Protein AF-A0A423S3B6-F1 (afdb_monomer_lite)

Structure (mmCIF, N/CA/C/O backbone):
data_AF-A0A423S3B6-F1
#
_entry.id   AF-A0A423S3B6-F1
#
loop_
_atom_site.group_PDB
_atom_site.id
_atom_site.type_symbol
_atom_site.label_atom_id
_atom_site.label_alt_id
_atom_site.label_comp_id
_atom_site.label_asym_id
_atom_site.label_entity_id
_atom_site.label_seq_id
_atom_site.pdbx_PDB_ins_code
_atom_site.Cartn_x
_atom_site.Cartn_y
_atom_site.Cartn_z
_atom_site.occupancy
_atom_site.B_iso_or_equiv
_atom_site.auth_seq_id
_atom_site.auth_comp_id
_atom_site.auth_asym_id
_atom_site.auth_atom_id
_atom_site.pdbx_PDB_model_num
ATOM 1 N N . MET A 1 1 ? -28.912 0.072 70.247 1.00 56.38 1 MET A N 1
ATOM 2 C CA . MET A 1 1 ? -29.634 -0.388 69.034 1.00 56.38 1 MET A CA 1
ATOM 3 C C . MET A 1 1 ? -29.579 0.651 67.913 1.00 56.38 1 MET A C 1
ATOM 5 O O . MET A 1 1 ? -29.163 0.289 66.824 1.00 56.38 1 MET A O 1
ATOM 9 N N . ALA A 1 2 ? -29.918 1.926 68.160 1.00 67.00 2 ALA A N 1
ATOM 10 C CA . ALA A 1 2 ? -29.923 2.974 67.126 1.00 67.00 2 ALA A CA 1
ATOM 11 C C . ALA A 1 2 ? -28.541 3.285 66.497 1.00 67.00 2 ALA A C 1
ATOM 13 O O . ALA A 1 2 ? -28.452 3.449 65.284 1.00 67.00 2 ALA A O 1
ATOM 14 N N . GLU A 1 3 ? -27.456 3.296 67.281 1.00 73.31 3 GLU A N 1
ATOM 15 C CA . GLU A 1 3 ? -26.098 3.593 66.777 1.00 73.31 3 GLU A CA 1
ATOM 16 C C . GLU A 1 3 ? -25.560 2.539 65.796 1.00 73.31 3 GLU A C 1
ATOM 18 O O . GLU A 1 3 ? -24.928 2.872 64.796 1.00 73.31 3 GLU A O 1
ATOM 23 N N . TRP A 1 4 ? -25.857 1.260 66.039 1.00 80.38 4 TRP A N 1
ATOM 24 C CA . TRP A 1 4 ? -25.411 0.155 65.185 1.00 80.38 4 TRP A CA 1
ATOM 25 C C . TRP A 1 4 ? -26.078 0.180 63.802 1.00 80.38 4 TRP A C 1
ATOM 27 O O . TRP A 1 4 ? -25.417 -0.025 62.786 1.00 80.38 4 TRP A O 1
ATOM 37 N N . VAL A 1 5 ? -27.374 0.507 63.755 1.00 83.19 5 VAL A N 1
ATOM 38 C CA . VAL A 1 5 ? -28.123 0.650 62.496 1.00 83.19 5 VAL A CA 1
ATOM 39 C C . VAL A 1 5 ? -27.585 1.824 61.670 1.00 83.19 5 VAL A C 1
ATOM 41 O O . VAL A 1 5 ? -27.443 1.699 60.455 1.00 83.19 5 VAL A O 1
ATOM 44 N N . GLY A 1 6 ? -27.211 2.932 62.321 1.00 83.81 6 GLY A N 1
ATOM 45 C CA . GLY A 1 6 ? -26.581 4.079 61.662 1.00 83.81 6 GLY A CA 1
ATOM 46 C C . GLY A 1 6 ? -25.214 3.748 61.051 1.00 83.81 6 GLY A C 1
ATOM 47 O O . GLY A 1 6 ? -24.956 4.098 59.900 1.00 83.81 6 GLY A O 1
ATOM 48 N N . ALA A 1 7 ? -24.364 3.013 61.775 1.00 86.62 7 ALA A N 1
ATOM 49 C CA . ALA A 1 7 ? -23.054 2.585 61.275 1.00 86.62 7 ALA A CA 1
ATOM 50 C C . ALA A 1 7 ? -23.161 1.589 60.102 1.00 86.62 7 ALA A C 1
ATOM 52 O O . ALA A 1 7 ? -22.427 1.696 59.114 1.00 86.62 7 ALA A O 1
ATOM 53 N N . LEU A 1 8 ? -24.110 0.648 60.171 1.00 89.94 8 LEU A N 1
ATOM 54 C CA . LEU A 1 8 ? -24.369 -0.307 59.092 1.00 89.94 8 LEU A CA 1
ATOM 55 C C . LEU A 1 8 ? -24.877 0.404 57.827 1.00 89.94 8 LEU A C 1
ATOM 57 O O . LEU A 1 8 ? -24.342 0.174 56.746 1.00 89.94 8 LEU A O 1
ATOM 61 N N . LEU A 1 9 ? -25.850 1.313 57.954 1.00 90.94 9 LEU A N 1
ATOM 62 C CA . LEU A 1 9 ? -26.358 2.098 56.822 1.00 90.94 9 LEU A CA 1
ATOM 63 C C . LEU A 1 9 ? -25.274 2.994 56.213 1.00 90.94 9 LEU A C 1
ATOM 65 O O . LEU A 1 9 ? -25.137 3.036 54.992 1.00 90.94 9 LEU A O 1
ATOM 69 N N . GLY A 1 10 ? -24.471 3.664 57.044 1.00 91.00 10 GLY A N 1
ATOM 70 C CA . GLY A 1 10 ? -23.367 4.505 56.581 1.00 91.00 10 GLY A CA 1
ATOM 71 C C . GLY A 1 10 ? -22.309 3.718 55.804 1.00 91.00 10 GLY A C 1
ATOM 72 O O . GLY A 1 10 ? -21.901 4.139 54.721 1.00 91.00 10 GLY A O 1
ATOM 73 N N . SER A 1 11 ? -21.913 2.541 56.303 1.00 93.00 11 SER A N 1
ATOM 74 C CA . SER A 1 11 ? -20.951 1.674 55.603 1.00 93.00 11 SER A CA 1
ATOM 75 C C . SER A 1 11 ? -21.507 1.104 54.294 1.00 93.00 11 SER A C 1
ATOM 77 O O . SER A 1 11 ? -20.775 1.031 53.309 1.00 93.00 11 SER A O 1
ATOM 79 N N . LEU A 1 12 ? -22.801 0.775 54.238 1.00 94.50 12 LEU A N 1
ATOM 80 C CA . LEU A 1 12 ? -23.453 0.247 53.038 1.00 94.50 12 LEU A CA 1
ATOM 81 C C . LEU A 1 12 ? -23.612 1.326 51.954 1.00 94.50 12 LEU A C 1
ATOM 83 O O . LEU A 1 12 ? -23.327 1.069 50.786 1.00 94.50 12 LEU A O 1
ATOM 87 N N . ILE A 1 13 ? -23.969 2.557 52.339 1.00 94.06 13 ILE A N 1
ATOM 88 C CA . ILE A 1 13 ? -23.990 3.715 51.430 1.00 94.06 13 ILE A CA 1
ATOM 89 C C . ILE A 1 13 ? -22.576 4.027 50.923 1.00 94.06 13 ILE A C 1
ATOM 91 O O . ILE A 1 13 ? -22.388 4.216 49.720 1.00 94.06 13 ILE A O 1
ATOM 95 N N . GLY A 1 14 ? -21.574 4.030 51.809 1.00 94.31 14 GLY A N 1
ATOM 96 C CA . GLY A 1 14 ? -20.172 4.225 51.433 1.00 94.31 14 GLY A CA 1
ATOM 97 C C . GLY A 1 14 ? -19.676 3.162 50.448 1.00 94.31 14 GLY A C 1
ATOM 98 O O . GLY A 1 14 ? -19.040 3.492 49.447 1.00 94.31 14 GLY A O 1
ATOM 99 N N . LEU A 1 15 ? -20.039 1.897 50.671 1.00 95.69 15 LEU A N 1
ATOM 100 C CA . LEU A 1 15 ? -19.717 0.796 49.765 1.00 95.69 15 LEU A CA 1
ATOM 101 C C . LEU A 1 15 ? -20.377 0.976 48.390 1.00 95.69 15 LEU A C 1
ATOM 103 O O . LEU A 1 15 ? -19.698 0.846 47.372 1.00 95.69 15 LEU A O 1
ATOM 107 N N . ILE A 1 16 ? -21.669 1.322 48.341 1.00 96.75 16 ILE A N 1
ATOM 108 C CA . ILE A 1 16 ? -22.377 1.591 47.077 1.00 96.75 16 ILE A CA 1
ATOM 109 C C . ILE A 1 16 ? -21.716 2.749 46.321 1.00 96.75 16 ILE A C 1
ATOM 111 O O . ILE A 1 16 ? -21.509 2.646 45.112 1.00 96.75 16 ILE A O 1
ATOM 115 N N . ALA A 1 17 ? -21.341 3.826 47.015 1.00 96.00 17 ALA A N 1
ATOM 116 C CA . ALA A 1 17 ? -20.671 4.968 46.400 1.00 96.00 17 ALA A CA 1
ATOM 117 C C . ALA A 1 17 ? -19.327 4.574 45.759 1.00 96.00 17 ALA A C 1
ATOM 119 O O . ALA A 1 17 ? -19.053 4.960 44.620 1.00 96.00 17 ALA A O 1
ATOM 120 N N . ILE A 1 18 ? -18.522 3.749 46.441 1.00 95.00 18 ILE A N 1
ATOM 121 C CA . ILE A 1 18 ? -17.254 3.232 45.902 1.00 95.00 18 ILE A CA 1
ATOM 122 C C . ILE A 1 18 ? -17.503 2.339 44.680 1.00 95.00 18 ILE A C 1
ATOM 124 O O . ILE A 1 18 ? -16.826 2.493 43.663 1.00 95.00 18 ILE A O 1
ATOM 128 N N . LEU A 1 19 ? -18.489 1.438 44.742 1.00 96.00 19 LEU A N 1
ATOM 129 C CA . LEU A 1 19 ? -18.822 0.540 43.631 1.00 96.00 19 LEU A CA 1
ATOM 130 C C . LEU A 1 19 ? -19.289 1.309 42.388 1.00 96.00 19 LEU A C 1
ATOM 132 O O . LEU A 1 19 ? -18.841 1.017 41.278 1.00 96.00 19 LEU A O 1
ATOM 136 N N . LEU A 1 20 ? -20.145 2.319 42.564 1.00 96.56 20 LEU A N 1
ATOM 137 C CA . LEU A 1 20 ? -20.594 3.178 41.467 1.00 96.56 20 LEU A CA 1
ATOM 138 C C . LEU A 1 20 ? -19.436 3.989 40.873 1.00 96.56 20 LEU A C 1
ATOM 140 O O . LEU A 1 20 ? -19.311 4.064 39.649 1.00 96.56 20 LEU A O 1
ATOM 144 N N . GLY A 1 21 ? -18.559 4.539 41.720 1.00 95.94 21 GLY A N 1
ATOM 145 C CA . GLY A 1 21 ? -17.352 5.238 41.279 1.00 95.94 21 GLY A CA 1
ATOM 146 C C . GLY A 1 21 ? -16.423 4.336 40.459 1.00 95.94 21 GLY A C 1
ATOM 147 O O . GLY A 1 21 ? -15.987 4.717 39.371 1.00 95.94 21 GLY A O 1
ATOM 148 N N . ALA A 1 22 ? -16.183 3.108 40.926 1.00 95.69 22 ALA A N 1
ATOM 149 C CA . ALA A 1 22 ? -15.359 2.124 40.228 1.00 95.69 22 ALA A CA 1
ATOM 150 C C . ALA A 1 22 ? -15.967 1.703 38.879 1.00 95.69 22 ALA A C 1
ATOM 152 O O . ALA A 1 22 ? -15.254 1.642 37.874 1.00 95.69 22 ALA A O 1
ATOM 153 N N . LEU A 1 23 ? -17.284 1.473 38.826 1.00 95.06 23 LEU A N 1
ATOM 154 C CA . LEU A 1 23 ? -17.987 1.118 37.590 1.00 95.06 23 LEU A CA 1
ATOM 155 C C . LEU A 1 23 ? -17.920 2.249 36.554 1.00 95.06 23 LEU A C 1
ATOM 157 O O . LEU A 1 23 ? -17.690 1.999 35.367 1.00 95.06 23 LEU A O 1
ATOM 161 N N . TYR A 1 24 ? -18.092 3.497 36.996 1.00 96.38 24 TYR A N 1
ATOM 162 C CA . TYR A 1 24 ? -17.978 4.661 36.123 1.00 96.38 24 TYR A CA 1
ATOM 163 C C . TYR A 1 24 ? -16.552 4.828 35.581 1.00 96.38 24 TYR A C 1
ATOM 165 O O . TYR A 1 24 ? -16.377 5.054 34.381 1.00 96.38 24 TYR A O 1
ATOM 173 N N . ASN A 1 25 ? -15.538 4.631 36.429 1.00 96.25 25 ASN A N 1
ATOM 174 C CA . ASN A 1 25 ? -14.139 4.667 36.009 1.00 96.25 25 ASN A CA 1
ATOM 175 C C . ASN A 1 25 ? -13.834 3.580 34.966 1.00 96.25 25 ASN A C 1
ATOM 177 O O . ASN A 1 25 ? -13.306 3.884 33.902 1.00 96.25 25 ASN A O 1
ATOM 181 N N . ALA A 1 26 ? -14.269 2.337 35.199 1.00 94.19 26 ALA A N 1
ATOM 182 C CA . ALA A 1 26 ? -14.091 1.246 34.239 1.00 94.19 26 ALA A CA 1
ATOM 183 C C . ALA A 1 26 ? -14.742 1.550 32.876 1.00 94.19 26 ALA A C 1
ATOM 185 O O . ALA A 1 26 ? -14.173 1.252 31.824 1.00 94.19 26 ALA A O 1
ATOM 186 N N . LYS A 1 27 ? -15.922 2.185 32.876 1.00 95.19 27 LYS A N 1
ATOM 187 C CA . LYS A 1 27 ? -16.602 2.620 31.647 1.00 95.19 27 LYS A CA 1
ATOM 188 C C . LYS A 1 27 ? -15.823 3.713 30.910 1.00 95.19 27 LYS A C 1
ATOM 190 O O . LYS A 1 27 ? -15.758 3.677 29.682 1.00 95.19 27 LYS A O 1
ATOM 195 N N . LEU A 1 28 ? -15.254 4.677 31.633 1.00 94.12 28 LEU A N 1
ATOM 196 C CA . LEU A 1 28 ? -14.417 5.730 31.053 1.00 94.12 28 LEU A CA 1
ATOM 197 C C . LEU A 1 28 ? -13.131 5.164 30.445 1.00 94.12 28 LEU A C 1
ATOM 199 O O . LEU A 1 28 ? -12.788 5.534 29.324 1.00 94.12 28 LEU A O 1
ATOM 203 N N . THR A 1 29 ? -12.461 4.244 31.144 1.00 94.88 29 THR A N 1
ATOM 204 C CA . THR A 1 29 ? -11.233 3.603 30.659 1.00 94.88 29 THR A CA 1
ATOM 205 C C . THR A 1 29 ? -11.482 2.846 29.360 1.00 94.88 29 THR A C 1
ATOM 207 O O . THR A 1 29 ? -10.787 3.103 28.387 1.00 94.88 29 THR A O 1
ATOM 210 N N . ARG A 1 30 ? -12.543 2.028 29.288 1.00 94.00 30 ARG A N 1
ATOM 211 C CA . ARG A 1 30 ? -12.905 1.311 28.050 1.00 94.00 30 ARG A CA 1
ATOM 212 C C . ARG A 1 30 ? -13.120 2.259 26.872 1.00 94.00 30 ARG A C 1
ATOM 214 O O . ARG A 1 30 ? -12.504 2.088 25.833 1.00 94.00 30 ARG A O 1
ATOM 221 N N . LYS A 1 31 ? -13.910 3.323 27.065 1.00 94.81 31 LYS A N 1
ATOM 222 C CA . LYS A 1 31 ? -14.151 4.326 26.012 1.00 94.81 31 LYS A CA 1
ATOM 223 C C . LYS A 1 31 ? -12.873 5.013 25.536 1.00 94.81 31 LYS A C 1
ATOM 225 O O . LYS A 1 31 ? -12.755 5.344 24.359 1.00 94.81 31 LYS A O 1
ATOM 230 N N . ARG A 1 32 ? -11.955 5.303 26.460 1.00 95.19 32 ARG A N 1
ATOM 231 C CA . ARG A 1 32 ? -10.672 5.921 26.129 1.00 95.19 32 ARG A CA 1
ATOM 232 C C . ARG A 1 32 ? -9.811 4.959 25.319 1.00 95.19 32 ARG A C 1
ATOM 234 O O . ARG A 1 32 ? -9.248 5.377 24.316 1.00 95.19 32 ARG A O 1
ATOM 241 N N . ASP A 1 33 ? -9.729 3.706 25.743 1.00 94.94 33 ASP A N 1
ATOM 242 C CA . ASP A 1 33 ? -8.901 2.700 25.086 1.00 94.94 33 ASP A CA 1
ATOM 243 C C . ASP A 1 33 ? -9.447 2.380 23.678 1.00 94.94 33 ASP A C 1
ATOM 245 O O . ASP A 1 33 ? -8.674 2.353 22.723 1.00 94.94 33 ASP A O 1
ATOM 249 N N . ASP A 1 34 ? -10.775 2.307 23.510 1.00 94.50 34 ASP A N 1
ATOM 250 C CA . ASP A 1 34 ? -11.429 2.184 22.196 1.00 94.50 34 ASP A CA 1
ATOM 251 C C . ASP A 1 34 ? -11.079 3.363 21.274 1.00 94.50 34 ASP A C 1
ATOM 253 O O . ASP A 1 34 ? -10.792 3.186 20.088 1.00 94.50 34 ASP A O 1
ATOM 257 N N . LYS A 1 35 ? -11.080 4.588 21.819 1.00 95.62 35 LYS A N 1
ATOM 258 C CA . LYS A 1 35 ? -10.710 5.788 21.062 1.00 95.62 35 LYS A CA 1
ATOM 259 C C . LYS A 1 35 ? -9.245 5.746 20.630 1.00 95.62 35 LYS A C 1
ATOM 261 O O . LYS A 1 35 ? -8.967 6.018 19.469 1.00 95.62 35 LYS A O 1
ATOM 266 N N . ILE A 1 36 ? -8.335 5.393 21.538 1.00 95.94 36 ILE A N 1
ATOM 267 C CA . ILE A 1 36 ? -6.899 5.288 21.240 1.00 95.94 36 ILE A CA 1
ATOM 268 C C . ILE A 1 36 ? -6.664 4.257 20.135 1.00 95.94 36 ILE A C 1
ATOM 270 O O . ILE A 1 36 ? -5.941 4.544 19.185 1.00 95.94 36 ILE A O 1
ATOM 274 N N . MET A 1 37 ? -7.318 3.096 20.217 1.00 94.56 37 MET A N 1
ATOM 275 C CA . MET A 1 37 ? -7.168 2.044 19.214 1.00 94.56 37 MET A CA 1
ATOM 276 C C . MET A 1 37 ? -7.728 2.464 17.849 1.00 94.56 37 MET A C 1
ATOM 278 O O . MET A 1 37 ? -7.118 2.180 16.823 1.00 94.56 37 MET A O 1
ATOM 282 N N . ASN A 1 38 ? -8.842 3.201 17.820 1.00 95.00 38 ASN A N 1
ATOM 283 C CA . ASN A 1 38 ? -9.394 3.757 16.583 1.00 95.00 38 ASN A CA 1
ATOM 284 C C . ASN A 1 38 ? -8.498 4.851 15.973 1.00 95.00 38 ASN A C 1
ATOM 286 O O . ASN A 1 38 ? -8.329 4.907 14.756 1.00 95.00 38 ASN A O 1
ATOM 290 N N . ASP A 1 39 ? -7.921 5.721 16.803 1.00 96.50 39 ASP A N 1
ATOM 291 C CA . ASP A 1 39 ? -7.001 6.765 16.346 1.00 96.50 39 ASP A CA 1
ATOM 292 C C . ASP A 1 39 ? -5.697 6.140 15.802 1.00 96.50 39 ASP A C 1
ATOM 294 O O . ASP A 1 39 ? -5.194 6.569 14.761 1.00 96.50 39 ASP A O 1
ATOM 298 N N . GLU A 1 40 ? -5.197 5.068 16.431 1.00 96.12 40 GLU A N 1
ATOM 299 C CA . GLU A 1 40 ? -4.070 4.276 15.919 1.00 96.12 40 GLU A CA 1
ATOM 300 C C . GLU A 1 40 ? -4.416 3.591 14.589 1.00 96.12 40 GLU A C 1
ATOM 302 O O . GLU A 1 40 ? -3.651 3.716 13.630 1.00 96.12 40 GLU A O 1
ATOM 307 N N . ALA A 1 41 ? -5.582 2.942 14.491 1.00 96.38 41 ALA A N 1
ATOM 308 C CA . ALA A 1 41 ? -6.051 2.295 13.265 1.00 96.38 41 ALA A CA 1
ATOM 309 C C . ALA A 1 41 ? -6.070 3.272 12.082 1.00 96.38 41 ALA A C 1
ATOM 311 O O . ALA A 1 41 ? -5.536 2.971 11.018 1.00 96.38 41 ALA A O 1
ATOM 312 N N . LYS A 1 42 ? -6.630 4.471 12.287 1.00 96.75 42 LYS A N 1
ATOM 313 C CA . LYS A 1 42 ? -6.701 5.523 11.263 1.00 96.75 42 LYS A CA 1
ATOM 314 C C . LYS A 1 42 ? -5.329 6.034 10.849 1.00 96.75 42 LYS A C 1
ATOM 316 O O . LYS A 1 42 ? -5.098 6.248 9.664 1.00 96.75 42 LYS A O 1
ATOM 321 N N . SER A 1 43 ? -4.427 6.229 11.810 1.00 97.31 43 SER A N 1
ATOM 322 C CA . SER A 1 43 ? -3.059 6.673 11.531 1.00 97.31 43 SER A 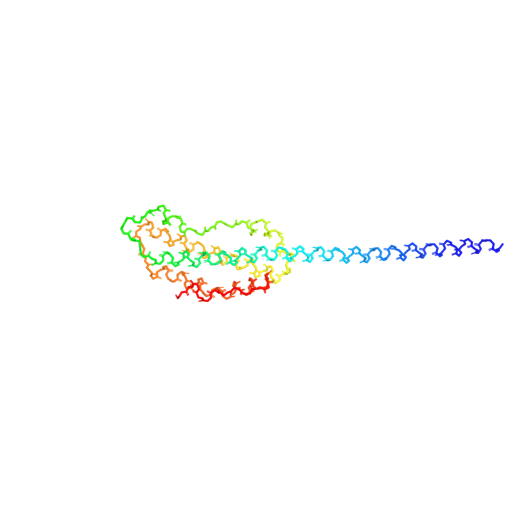CA 1
ATOM 323 C C . SER A 1 43 ? -2.306 5.650 10.673 1.00 97.31 43 SER A C 1
ATOM 325 O O . SER A 1 43 ? -1.703 6.003 9.660 1.00 97.31 43 SER A O 1
ATOM 327 N N . ILE A 1 44 ? -2.414 4.365 11.028 1.00 97.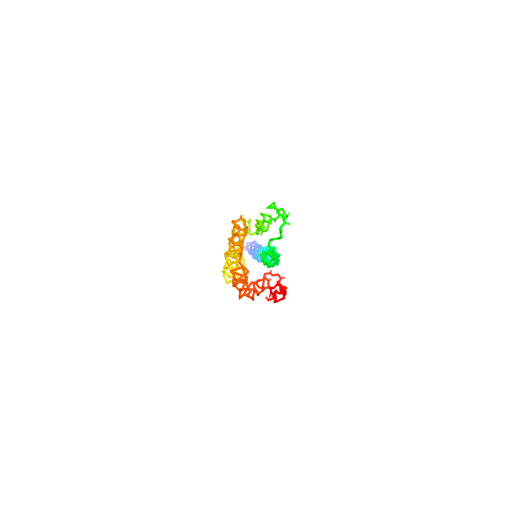44 44 ILE A N 1
ATOM 328 C CA . ILE A 1 44 ? -1.816 3.257 10.273 1.00 97.44 44 ILE A CA 1
ATOM 329 C C . ILE A 1 44 ? -2.435 3.158 8.877 1.00 97.44 44 ILE A C 1
ATOM 331 O O . ILE A 1 44 ? -1.701 3.063 7.895 1.00 97.44 44 ILE A O 1
ATOM 335 N N . ALA A 1 45 ? -3.767 3.213 8.784 1.00 97.69 45 ALA A N 1
ATOM 336 C CA . ALA A 1 45 ? -4.485 3.155 7.517 1.00 97.69 45 ALA A CA 1
ATOM 337 C C . ALA A 1 45 ? -4.017 4.268 6.572 1.00 97.69 45 ALA A C 1
ATOM 339 O O . ALA A 1 45 ? -3.584 3.991 5.455 1.00 97.69 45 ALA A O 1
ATOM 340 N N . ALA A 1 46 ? -3.994 5.512 7.059 1.00 97.94 46 ALA A N 1
ATOM 341 C CA . ALA A 1 46 ? -3.565 6.665 6.282 1.00 97.94 46 ALA A CA 1
ATOM 342 C C . ALA A 1 46 ? -2.110 6.537 5.806 1.00 97.94 46 ALA A C 1
ATOM 344 O O . ALA A 1 46 ? -1.825 6.814 4.642 1.00 97.94 46 ALA A O 1
ATOM 345 N N . ALA A 1 47 ? -1.198 6.086 6.673 1.00 98.00 47 ALA A N 1
ATOM 346 C CA . ALA A 1 47 ? 0.211 5.919 6.325 1.00 98.00 47 ALA A CA 1
ATOM 347 C C . ALA A 1 47 ? 0.417 4.842 5.245 1.00 98.00 47 ALA A C 1
ATOM 349 O O . ALA A 1 47 ? 1.092 5.090 4.245 1.00 98.00 47 ALA A O 1
ATOM 350 N N . ILE A 1 48 ? -0.202 3.668 5.415 1.00 97.81 48 ILE A N 1
ATOM 351 C CA . ILE A 1 48 ? -0.105 2.565 4.449 1.00 97.81 48 ILE A CA 1
ATOM 352 C C . ILE A 1 48 ? -0.762 2.950 3.121 1.00 97.81 48 ILE A C 1
ATOM 354 O O . ILE A 1 48 ? -0.188 2.716 2.059 1.00 97.81 48 ILE A O 1
ATOM 358 N N . GLY A 1 49 ? -1.951 3.552 3.170 1.00 97.88 49 GLY A N 1
ATOM 359 C CA . GLY A 1 49 ? -2.677 3.971 1.976 1.00 97.88 49 GLY A CA 1
ATOM 360 C C . GLY A 1 49 ? -1.941 5.061 1.195 1.00 97.88 49 GLY A C 1
ATOM 361 O O . GLY A 1 49 ? -1.879 4.994 -0.031 1.00 97.88 49 GLY A O 1
ATOM 362 N N . ALA A 1 50 ? -1.313 6.018 1.887 1.00 97.88 50 ALA A N 1
ATOM 363 C CA . ALA A 1 50 ? -0.491 7.046 1.251 1.00 97.88 50 ALA A CA 1
ATOM 364 C C . ALA A 1 50 ? 0.722 6.444 0.529 1.00 97.88 50 ALA A C 1
ATOM 366 O O . ALA A 1 50 ? 0.975 6.789 -0.627 1.00 97.88 50 ALA A O 1
ATOM 367 N N . GLU A 1 51 ? 1.447 5.521 1.169 1.00 97.94 51 GLU A N 1
ATOM 368 C CA . GLU A 1 51 ? 2.576 4.853 0.519 1.00 97.94 51 GLU A CA 1
ATOM 369 C C . GLU A 1 51 ? 2.115 4.009 -0.673 1.00 97.94 51 GLU A C 1
ATOM 371 O O . GLU A 1 51 ? 2.691 4.130 -1.750 1.00 97.94 51 GLU A O 1
ATOM 376 N N . MET A 1 52 ? 1.045 3.222 -0.524 1.00 98.12 52 MET A N 1
ATOM 377 C CA . MET A 1 52 ? 0.483 2.412 -1.610 1.00 98.12 52 MET A CA 1
ATOM 378 C C . MET A 1 52 ? 0.107 3.279 -2.816 1.00 98.12 52 MET A C 1
ATOM 380 O O . MET A 1 52 ? 0.442 2.944 -3.956 1.00 98.12 52 MET A O 1
ATOM 384 N N . GLY A 1 53 ? -0.531 4.426 -2.571 1.00 97.56 53 GLY A N 1
ATOM 385 C CA . GLY A 1 53 ? -0.897 5.370 -3.619 1.00 97.56 53 GLY A CA 1
ATOM 386 C C . GLY A 1 53 ? 0.317 5.943 -4.351 1.00 97.56 53 GLY A C 1
ATOM 387 O O . GLY A 1 53 ? 0.397 5.870 -5.579 1.00 97.56 53 GLY A O 1
ATOM 388 N N . VAL A 1 54 ? 1.298 6.460 -3.607 1.00 97.06 54 VAL A N 1
ATOM 389 C CA . VAL A 1 54 ? 2.531 7.024 -4.184 1.00 97.06 54 VAL A CA 1
ATOM 390 C C . VAL A 1 54 ? 3.328 5.960 -4.938 1.00 97.06 54 VAL A C 1
ATOM 392 O O . VAL A 1 54 ? 3.792 6.214 -6.052 1.00 97.06 54 VAL A O 1
ATOM 395 N N . TYR A 1 55 ? 3.445 4.762 -4.371 1.00 97.56 55 TYR A N 1
ATOM 396 C CA . TYR A 1 55 ? 4.155 3.640 -4.973 1.00 97.56 55 TYR A CA 1
ATOM 397 C C . TYR A 1 55 ? 3.542 3.235 -6.314 1.00 97.56 55 TYR A C 1
ATOM 399 O O . TYR A 1 55 ? 4.257 3.060 -7.299 1.00 97.56 55 TYR A O 1
ATOM 407 N N . THR A 1 56 ? 2.211 3.170 -6.377 1.00 97.56 56 THR A N 1
ATOM 408 C CA . THR A 1 56 ? 1.471 2.848 -7.605 1.00 97.56 56 THR A CA 1
ATOM 409 C C . THR A 1 56 ? 1.726 3.883 -8.700 1.00 97.56 56 THR A C 1
ATOM 411 O O . THR A 1 56 ? 2.040 3.521 -9.836 1.00 97.56 56 THR A O 1
ATOM 414 N N . VAL A 1 57 ? 1.681 5.176 -8.357 1.00 96.62 57 VAL A N 1
ATOM 415 C CA . VAL A 1 57 ? 1.998 6.266 -9.296 1.00 96.62 57 VAL A CA 1
ATOM 416 C C . VAL A 1 57 ? 3.434 6.155 -9.806 1.00 96.62 57 VAL A C 1
ATOM 418 O O . VAL A 1 57 ? 3.679 6.306 -11.005 1.00 96.62 57 VAL A O 1
ATOM 421 N N . MET A 1 58 ? 4.391 5.888 -8.914 1.00 96.00 58 MET A N 1
ATOM 422 C CA . MET A 1 58 ? 5.796 5.723 -9.287 1.00 96.00 58 MET A CA 1
ATOM 423 C C . MET A 1 58 ? 5.996 4.521 -10.210 1.00 96.00 58 MET A C 1
ATOM 425 O O . MET A 1 58 ? 6.632 4.673 -11.251 1.00 96.00 58 MET A O 1
ATOM 429 N N . LEU A 1 59 ? 5.404 3.367 -9.893 1.00 96.38 59 LEU A N 1
ATOM 430 C CA . LEU A 1 59 ? 5.466 2.184 -10.749 1.00 96.38 59 LEU A CA 1
ATOM 431 C C . LEU A 1 59 ? 4.920 2.461 -12.150 1.00 96.38 59 LEU A C 1
ATOM 433 O O . LEU A 1 59 ? 5.601 2.158 -13.128 1.00 96.38 59 LEU A O 1
ATOM 437 N N . CYS A 1 60 ? 3.744 3.084 -12.266 1.00 96.19 60 CYS A N 1
ATOM 438 C CA . CYS A 1 60 ? 3.166 3.412 -13.571 1.00 96.19 60 CYS A CA 1
ATOM 439 C C . CYS A 1 60 ? 4.101 4.312 -14.393 1.00 96.19 60 CYS A C 1
ATOM 441 O O . CYS A 1 60 ? 4.352 4.052 -15.568 1.00 96.19 60 CYS A O 1
ATOM 443 N N . ARG A 1 61 ? 4.683 5.343 -13.764 1.00 94.88 61 ARG A N 1
ATOM 444 C CA . ARG A 1 61 ? 5.639 6.246 -14.426 1.00 94.88 61 ARG A CA 1
ATOM 445 C C . ARG A 1 61 ? 6.908 5.526 -14.874 1.00 94.88 61 ARG A C 1
ATOM 447 O O . ARG A 1 61 ? 7.407 5.802 -15.962 1.00 94.88 61 ARG A O 1
ATOM 454 N N . LEU A 1 62 ? 7.415 4.601 -14.065 1.00 95.06 62 LEU A N 1
ATOM 455 C CA . LEU A 1 62 ? 8.590 3.806 -14.412 1.00 95.06 62 LEU A CA 1
ATOM 456 C C . LEU A 1 62 ? 8.302 2.846 -15.571 1.00 95.06 62 LEU A C 1
ATOM 458 O O . LEU A 1 62 ? 9.121 2.747 -16.482 1.00 95.06 62 LEU A O 1
ATOM 462 N N . PHE A 1 63 ? 7.123 2.217 -15.605 1.00 94.56 63 PHE A N 1
ATOM 463 C CA . PHE A 1 63 ? 6.680 1.436 -16.764 1.00 94.56 63 PHE A CA 1
ATOM 464 C C . PHE A 1 63 ? 6.605 2.294 -18.028 1.00 94.56 63 PHE A C 1
ATOM 466 O O . PHE A 1 63 ? 7.129 1.898 -19.067 1.00 94.56 63 PHE A O 1
ATOM 473 N N . MET A 1 64 ? 6.038 3.500 -17.938 1.00 92.38 64 MET A N 1
ATOM 474 C CA . MET A 1 64 ? 6.020 4.439 -19.063 1.00 92.38 64 MET A CA 1
ATOM 475 C C . MET A 1 64 ? 7.425 4.800 -19.542 1.00 92.38 64 MET A C 1
ATOM 477 O O . MET A 1 64 ? 7.668 4.877 -20.744 1.00 92.38 64 MET A O 1
ATOM 481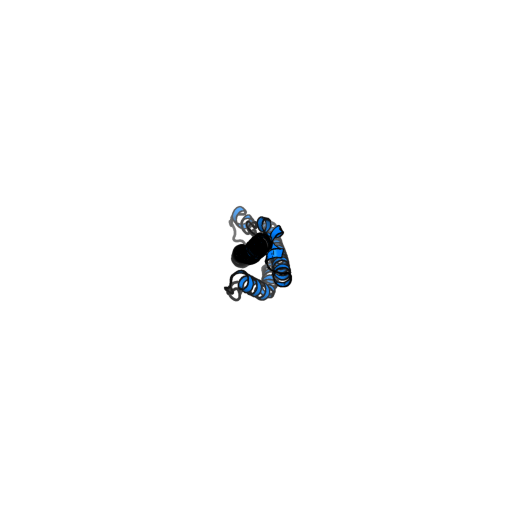 N N . GLN A 1 65 ? 8.371 4.973 -18.622 1.00 91.19 65 GLN A N 1
ATOM 482 C CA . GLN A 1 65 ? 9.755 5.267 -18.973 1.00 91.19 65 GLN A CA 1
ATOM 483 C C . GLN A 1 65 ? 10.479 4.062 -19.596 1.00 91.19 65 GLN A C 1
ATOM 485 O O . GLN A 1 65 ? 11.285 4.250 -20.509 1.00 91.19 65 GLN A O 1
ATOM 490 N N . ALA A 1 66 ? 10.171 2.842 -19.149 1.00 91.25 66 ALA A N 1
ATOM 491 C CA . ALA A 1 66 ? 10.712 1.598 -19.700 1.00 91.25 66 ALA A CA 1
ATOM 492 C C . ALA A 1 66 ? 10.197 1.297 -21.122 1.00 91.25 66 ALA A C 1
ATOM 494 O O . ALA A 1 66 ? 10.870 0.609 -21.889 1.00 91.25 66 ALA A O 1
ATOM 495 N N . ARG A 1 67 ? 9.033 1.842 -21.498 1.00 89.56 67 ARG A N 1
ATOM 496 C CA . ARG A 1 67 ? 8.505 1.781 -22.873 1.00 89.56 67 ARG A CA 1
ATOM 497 C C . ARG A 1 67 ? 9.225 2.712 -23.847 1.00 89.56 67 ARG A C 1
ATOM 499 O O . ARG A 1 67 ? 9.085 2.557 -25.053 1.00 89.56 67 ARG A O 1
ATOM 506 N N . VAL A 1 68 ? 9.991 3.689 -23.359 1.00 87.75 68 VAL A N 1
ATOM 507 C CA . VAL A 1 68 ? 10.759 4.574 -24.242 1.00 87.75 68 VAL A CA 1
ATOM 508 C C . VAL A 1 68 ? 11.993 3.819 -24.745 1.00 87.75 68 VAL A C 1
ATOM 510 O O . VAL A 1 68 ? 12.811 3.420 -23.905 1.00 87.75 68 VAL A O 1
ATOM 513 N N . PRO A 1 69 ? 12.172 3.659 -26.074 1.00 84.19 69 PRO A N 1
ATOM 514 C CA . PRO A 1 69 ? 13.302 2.927 -26.631 1.00 84.19 69 PRO A CA 1
ATOM 515 C C . PRO A 1 69 ? 14.633 3.498 -26.118 1.00 84.19 69 PRO A C 1
ATOM 517 O O . PRO A 1 69 ? 14.772 4.717 -25.962 1.00 84.19 69 PRO A O 1
ATOM 520 N N . PRO A 1 70 ? 15.627 2.647 -25.814 1.00 82.44 70 PRO A N 1
ATOM 521 C CA . PRO A 1 70 ? 16.927 3.118 -25.360 1.00 82.44 70 PRO A CA 1
ATOM 522 C C . PRO A 1 70 ? 17.644 3.872 -26.491 1.00 82.44 70 PRO A C 1
ATOM 524 O O . PRO A 1 70 ? 18.040 3.287 -27.494 1.00 82.44 70 PRO A O 1
ATOM 527 N N . GLU A 1 71 ? 17.814 5.186 -26.330 1.00 81.06 71 GLU A N 1
ATOM 528 C CA . GLU A 1 71 ? 18.565 6.009 -27.283 1.00 81.06 71 GLU A CA 1
ATOM 529 C C . GLU A 1 71 ? 20.073 5.686 -27.262 1.00 81.06 71 GLU A C 1
ATOM 531 O O . GLU A 1 71 ? 20.632 5.398 -26.192 1.00 81.06 71 GLU A O 1
ATOM 536 N N . PRO A 1 72 ? 20.775 5.803 -28.407 1.00 70.81 72 PRO A N 1
ATOM 537 C CA . PRO A 1 72 ? 22.232 5.730 -28.443 1.00 70.81 72 PRO A CA 1
ATOM 538 C C . PRO A 1 72 ? 22.846 6.789 -27.515 1.00 70.81 72 PRO A C 1
ATOM 540 O O . PRO A 1 72 ? 22.635 7.984 -27.699 1.00 70.81 72 PRO A O 1
ATOM 543 N N . GLY A 1 73 ? 23.611 6.357 -26.508 1.00 70.00 73 GLY A N 1
ATOM 544 C CA . GLY A 1 73 ? 24.243 7.255 -25.530 1.00 70.00 73 GLY A CA 1
ATOM 545 C C . GLY A 1 73 ? 23.440 7.498 -24.248 1.00 70.00 73 GLY A C 1
ATOM 546 O O . GLY A 1 73 ? 23.913 8.220 -23.366 1.00 70.00 73 GLY A O 1
ATOM 547 N N . ARG A 1 74 ? 22.267 6.867 -24.082 1.00 78.50 74 ARG A N 1
ATOM 548 C CA . ARG A 1 74 ? 21.548 6.875 -22.801 1.00 78.50 74 ARG A CA 1
ATOM 549 C C . ARG A 1 74 ? 22.436 6.274 -21.712 1.00 78.50 74 ARG A C 1
ATOM 551 O O . ARG A 1 74 ? 22.957 5.170 -21.848 1.00 78.50 74 ARG A O 1
ATOM 558 N N . SER A 1 75 ? 22.606 7.002 -20.611 1.00 82.25 75 SER A N 1
ATOM 559 C CA . SER A 1 75 ? 23.420 6.517 -19.497 1.00 82.25 75 SER A CA 1
ATOM 560 C C . SER A 1 75 ? 22.825 5.233 -18.912 1.00 82.25 75 SER A C 1
ATOM 562 O O . SER A 1 75 ? 21.692 5.226 -18.427 1.00 82.25 75 SER A O 1
ATOM 564 N N . MET A 1 76 ? 23.617 4.158 -18.879 1.00 82.06 76 MET A N 1
ATOM 565 C CA . MET A 1 76 ? 23.221 2.894 -18.242 1.00 82.06 76 MET A CA 1
ATOM 566 C C . MET A 1 76 ? 22.936 3.052 -16.745 1.00 82.06 76 MET A C 1
ATOM 568 O O . MET A 1 76 ? 22.181 2.265 -16.176 1.00 82.06 76 MET A O 1
ATOM 572 N N . ALA A 1 77 ? 23.497 4.081 -16.101 1.00 83.81 77 ALA A N 1
ATOM 573 C CA . ALA A 1 77 ? 23.155 4.420 -14.725 1.00 83.81 77 ALA A CA 1
ATOM 574 C C . ALA A 1 77 ? 21.699 4.899 -14.605 1.00 83.81 77 ALA A C 1
ATOM 576 O O . ALA A 1 77 ? 21.022 4.525 -13.654 1.00 83.81 77 ALA A O 1
ATOM 577 N N . LEU A 1 78 ? 21.193 5.651 -15.591 1.00 84.06 78 LEU A N 1
ATOM 578 C CA . LEU A 1 78 ? 19.791 6.080 -15.623 1.00 84.06 78 LEU A CA 1
ATOM 579 C C . LEU A 1 78 ? 18.851 4.901 -15.871 1.00 84.06 78 LEU A C 1
ATOM 581 O O . LEU A 1 78 ? 17.810 4.820 -15.233 1.00 84.06 78 LEU A O 1
ATOM 585 N N . VAL A 1 79 ? 19.232 3.963 -16.744 1.00 85.62 79 VAL A N 1
ATOM 586 C CA . VAL A 1 79 ? 18.442 2.744 -16.986 1.00 85.62 79 VAL A CA 1
ATOM 587 C C . VAL A 1 79 ? 18.331 1.911 -15.710 1.00 85.62 79 VAL A C 1
ATOM 589 O O . VAL A 1 79 ? 17.236 1.530 -15.310 1.00 85.62 79 VAL A O 1
ATOM 592 N N . ARG A 1 80 ? 19.451 1.700 -15.010 1.00 85.31 80 ARG A N 1
ATOM 593 C CA . ARG A 1 80 ? 19.473 0.988 -13.721 1.00 85.31 80 ARG A CA 1
ATOM 594 C C . ARG A 1 80 ? 18.782 1.743 -12.589 1.00 85.31 80 ARG A C 1
ATOM 596 O O . ARG A 1 80 ? 18.476 1.123 -11.580 1.00 85.31 80 ARG A O 1
ATOM 603 N N . ALA A 1 81 ? 18.550 3.044 -12.735 1.00 87.69 81 ALA A N 1
ATOM 604 C CA . ALA A 1 81 ? 17.774 3.830 -11.785 1.00 87.69 81 ALA A CA 1
ATOM 605 C C . ALA A 1 81 ? 16.255 3.698 -12.003 1.00 87.69 81 ALA A C 1
ATOM 607 O O . ALA A 1 81 ? 15.497 4.119 -11.138 1.00 87.69 81 ALA A O 1
ATOM 608 N N . MET A 1 82 ? 15.790 3.074 -13.097 1.00 89.69 82 MET A N 1
ATOM 609 C CA . MET A 1 82 ? 14.358 2.841 -13.364 1.00 89.69 82 MET A CA 1
ATOM 610 C C . MET A 1 82 ? 13.750 1.700 -12.526 1.00 89.69 82 MET A C 1
ATOM 612 O O . MET A 1 82 ? 12.758 1.087 -12.916 1.00 89.69 82 MET A O 1
ATOM 616 N N . ARG A 1 83 ? 14.356 1.378 -11.383 1.00 89.69 83 ARG A N 1
ATOM 617 C CA . ARG A 1 83 ? 13.867 0.349 -10.466 1.00 89.69 83 ARG A CA 1
ATOM 618 C C . ARG A 1 83 ? 12.775 0.927 -9.586 1.00 89.69 83 ARG A C 1
ATOM 620 O O . ARG A 1 83 ? 12.792 2.115 -9.268 1.00 89.69 83 ARG A O 1
ATOM 627 N N . ALA A 1 84 ? 11.841 0.075 -9.179 1.00 92.56 84 ALA A N 1
ATOM 628 C CA . ALA A 1 84 ? 10.869 0.466 -8.173 1.00 92.56 84 ALA A CA 1
ATOM 629 C C . ALA A 1 84 ? 11.605 0.898 -6.888 1.00 92.56 84 ALA A C 1
ATOM 631 O O . ALA A 1 84 ? 12.601 0.262 -6.531 1.00 92.56 84 ALA A O 1
ATOM 632 N N . PRO A 1 85 ? 11.152 1.966 -6.211 1.00 91.94 85 PRO A N 1
ATOM 633 C CA . PRO A 1 85 ? 11.754 2.390 -4.954 1.00 91.94 85 PRO A CA 1
ATOM 634 C C . PRO A 1 85 ? 11.554 1.325 -3.870 1.00 91.94 85 PRO A C 1
ATOM 636 O O . PRO A 1 85 ? 10.652 0.490 -3.959 1.00 91.94 85 PRO A O 1
ATOM 639 N N . ASP A 1 86 ? 12.376 1.368 -2.827 1.00 93.19 86 ASP A N 1
ATOM 640 C CA . ASP A 1 86 ? 12.148 0.541 -1.645 1.00 93.19 86 ASP A CA 1
ATOM 641 C C . ASP A 1 86 ? 10.955 1.072 -0.839 1.00 93.19 86 ASP A C 1
ATOM 643 O O . ASP A 1 86 ? 10.711 2.280 -0.773 1.00 93.19 86 ASP A O 1
ATOM 647 N N . LEU A 1 87 ? 10.210 0.156 -0.220 1.00 93.81 87 LEU A N 1
ATOM 648 C CA . LEU A 1 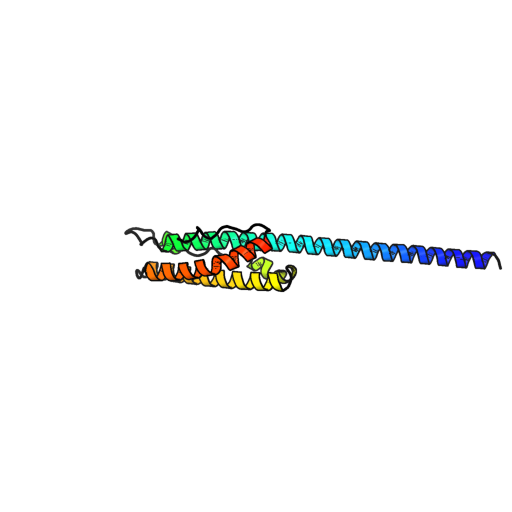87 ? 9.121 0.504 0.691 1.00 93.81 87 LEU A CA 1
ATOM 649 C C . LEU A 1 87 ? 9.700 0.966 2.032 1.00 93.81 87 LEU A C 1
ATOM 651 O O . LEU A 1 87 ? 10.600 0.326 2.574 1.00 93.81 87 LEU A O 1
ATOM 655 N N . MET A 1 88 ? 9.156 2.046 2.583 1.00 95.12 88 MET A N 1
ATOM 656 C CA . MET A 1 88 ? 9.579 2.642 3.851 1.00 95.12 88 MET A CA 1
ATOM 657 C C . MET A 1 88 ? 8.552 2.432 4.967 1.00 95.12 88 MET A C 1
ATOM 659 O O . MET A 1 88 ? 8.925 2.207 6.113 1.00 95.12 88 MET A O 1
ATOM 663 N N . VAL A 1 89 ? 7.259 2.515 4.652 1.00 96.12 89 VAL A N 1
ATOM 664 C CA . VAL A 1 89 ? 6.160 2.487 5.625 1.00 96.12 89 VAL A CA 1
ATOM 665 C C . VAL A 1 89 ? 5.632 1.070 5.807 1.00 96.12 89 VAL A C 1
ATOM 667 O O . VAL A 1 89 ? 5.460 0.613 6.938 1.00 96.12 89 VAL A O 1
ATOM 670 N N . TRP A 1 90 ? 5.387 0.352 4.711 1.00 95.12 90 TRP A N 1
ATOM 671 C CA . TRP A 1 90 ? 4.809 -0.985 4.750 1.00 95.12 90 TRP A CA 1
ATOM 672 C C . TRP A 1 90 ? 5.619 -1.981 5.592 1.00 95.12 90 TRP A C 1
ATOM 674 O O . TRP A 1 90 ? 5.008 -2.618 6.449 1.00 95.12 90 TRP A O 1
ATOM 684 N N . PRO A 1 91 ? 6.955 -2.119 5.449 1.00 95.44 91 PRO A N 1
ATOM 685 C CA . PRO A 1 91 ? 7.721 -3.081 6.245 1.00 95.44 91 PRO A CA 1
ATOM 686 C C . PRO A 1 91 ? 7.636 -2.815 7.754 1.00 95.44 91 PRO A C 1
ATOM 688 O O . PRO A 1 91 ? 7.542 -3.756 8.540 1.00 95.44 91 PRO A O 1
ATOM 691 N N . GLU A 1 92 ? 7.599 -1.540 8.146 1.00 96.69 92 GLU A N 1
ATOM 692 C CA . GLU A 1 92 ? 7.529 -1.109 9.546 1.00 96.69 92 GLU A CA 1
ATOM 693 C C . GLU A 1 92 ? 6.128 -1.296 10.149 1.00 96.69 92 GLU A C 1
ATOM 695 O O . GLU A 1 92 ? 5.979 -1.592 11.337 1.00 96.69 92 GLU A O 1
ATOM 700 N N . LEU A 1 93 ? 5.075 -1.147 9.336 1.00 96.12 93 LEU A N 1
ATOM 701 C CA . LEU A 1 93 ? 3.682 -1.224 9.791 1.00 96.12 93 LEU A CA 1
ATOM 702 C C . LEU A 1 93 ? 2.991 -2.561 9.496 1.00 96.12 93 LEU A C 1
ATOM 704 O O . LEU A 1 93 ? 1.907 -2.804 10.030 1.00 96.12 93 LEU A O 1
ATOM 708 N N . ALA A 1 94 ? 3.604 -3.461 8.720 1.00 92.88 94 ALA A N 1
ATOM 709 C CA . ALA A 1 94 ? 3.017 -4.749 8.344 1.00 92.88 94 ALA A CA 1
ATOM 710 C C . ALA A 1 94 ? 2.599 -5.586 9.566 1.00 92.88 94 ALA A C 1
ATOM 712 O O . ALA A 1 94 ? 1.534 -6.204 9.562 1.00 92.88 94 ALA A O 1
ATOM 713 N N . GLY A 1 95 ? 3.380 -5.544 10.653 1.00 94.56 95 GLY A N 1
ATOM 714 C CA . GLY A 1 95 ? 3.057 -6.235 11.908 1.00 94.56 95 GLY A CA 1
ATOM 715 C C . GLY A 1 95 ? 1.804 -5.708 12.623 1.00 94.56 95 GLY A C 1
ATOM 716 O O . GLY A 1 95 ? 1.249 -6.399 13.474 1.00 94.56 95 GLY A O 1
ATOM 717 N N . LYS A 1 96 ? 1.330 -4.508 12.268 1.00 95.19 96 LYS A N 1
ATOM 718 C CA . LYS A 1 96 ? 0.145 -3.862 12.851 1.00 95.19 96 LYS A CA 1
ATOM 719 C C . LYS A 1 96 ? -1.068 -3.844 11.920 1.00 95.19 96 LYS A C 1
ATOM 721 O O . LYS A 1 96 ? -2.104 -3.291 12.281 1.00 95.19 96 LYS A O 1
ATOM 726 N N . VAL A 1 97 ? -0.990 -4.479 10.750 1.00 94.81 97 VAL A N 1
ATOM 727 C CA . VAL A 1 97 ? -2.088 -4.472 9.770 1.00 94.81 97 VAL A CA 1
ATOM 728 C C . VAL A 1 97 ? -3.395 -5.053 10.334 1.00 94.81 97 VAL A C 1
ATOM 730 O O . VAL A 1 97 ? -4.479 -4.648 9.927 1.00 94.81 97 VAL A O 1
ATOM 733 N N . GLY A 1 98 ? -3.317 -5.944 11.331 1.00 93.62 98 GLY A N 1
ATOM 734 C CA . GLY A 1 98 ? -4.490 -6.535 11.988 1.00 93.62 98 GLY A CA 1
ATOM 735 C C . GLY A 1 98 ? -5.404 -5.528 12.699 1.00 93.62 98 GLY A C 1
ATOM 736 O O . GLY A 1 98 ? -6.574 -5.831 12.927 1.00 93.62 98 GLY A O 1
ATOM 737 N N . VAL A 1 99 ? -4.911 -4.322 13.000 1.00 94.62 99 VAL A N 1
ATOM 738 C CA . VAL A 1 99 ? -5.700 -3.247 13.626 1.00 94.62 99 VAL A CA 1
ATOM 739 C C . VAL A 1 99 ? -6.757 -2.679 12.659 1.00 94.62 99 VAL A C 1
ATOM 741 O O . VAL A 1 99 ? -7.752 -2.111 13.098 1.00 94.62 99 VAL A O 1
ATOM 744 N N . LEU A 1 100 ? -6.602 -2.891 11.345 1.00 94.38 100 LEU A N 1
ATOM 745 C CA . LEU A 1 100 ? -7.516 -2.404 10.301 1.00 94.38 100 LEU A CA 1
ATOM 746 C C . LEU A 1 100 ? -8.816 -3.221 10.168 1.00 94.38 100 LEU A C 1
ATOM 748 O O . LEU A 1 100 ? -9.704 -2.853 9.403 1.00 94.38 100 LEU A O 1
ATOM 752 N N . GLY A 1 101 ? -8.934 -4.336 10.894 1.00 94.38 101 GLY A N 1
ATOM 753 C CA . GLY A 1 101 ? -9.995 -5.321 10.696 1.00 94.38 101 GLY A CA 1
ATOM 754 C C . GLY A 1 101 ? -9.641 -6.339 9.608 1.00 94.38 101 GLY A C 1
ATOM 755 O O . GLY A 1 101 ? -8.874 -6.060 8.690 1.00 94.38 101 GLY A O 1
ATOM 756 N N . ALA A 1 102 ? -10.181 -7.554 9.728 1.00 95.38 102 ALA A N 1
ATOM 757 C CA . ALA A 1 102 ? -9.721 -8.711 8.953 1.00 95.38 102 ALA A CA 1
ATOM 758 C C . ALA A 1 102 ? -9.825 -8.520 7.431 1.00 95.38 102 ALA A C 1
ATOM 760 O O . ALA A 1 102 ? -8.913 -8.897 6.697 1.00 95.38 102 ALA A O 1
ATOM 761 N N . ASP A 1 103 ? -10.921 -7.923 6.969 1.00 96.44 103 ASP A N 1
ATOM 762 C CA . ASP A 1 103 ? -11.191 -7.755 5.543 1.00 96.44 103 ASP A CA 1
ATOM 763 C C . ASP A 1 103 ? -10.271 -6.707 4.891 1.00 96.44 103 ASP A C 1
ATOM 765 O O . ASP A 1 103 ? -9.571 -7.006 3.919 1.00 96.44 103 ASP A O 1
ATOM 769 N N . LEU A 1 104 ? -10.184 -5.506 5.479 1.00 96.69 104 LEU A N 1
ATOM 770 C CA . LEU A 1 104 ? -9.296 -4.445 4.996 1.00 96.69 104 LEU A CA 1
ATOM 771 C C . LEU A 1 104 ? -7.822 -4.854 5.110 1.00 96.69 104 LEU A C 1
ATOM 773 O O . LEU A 1 104 ? -7.039 -4.605 4.192 1.00 96.69 104 LEU A O 1
ATOM 777 N N . ALA A 1 105 ? -7.441 -5.547 6.186 1.00 97.38 105 ALA A N 1
ATOM 778 C CA . ALA A 1 105 ? -6.094 -6.086 6.342 1.00 97.38 105 ALA A CA 1
ATOM 779 C C . ALA A 1 105 ? -5.746 -7.091 5.231 1.00 97.38 105 ALA A C 1
ATOM 781 O O . ALA A 1 105 ? -4.685 -6.985 4.613 1.00 97.38 105 ALA A O 1
ATOM 782 N N . GLY A 1 106 ? -6.649 -8.032 4.934 1.00 97.62 106 GLY A N 1
ATOM 783 C CA . GLY A 1 106 ? -6.461 -9.022 3.873 1.00 97.62 106 GLY A CA 1
ATOM 784 C C . GLY A 1 106 ? -6.290 -8.381 2.495 1.00 97.62 106 GLY A C 1
ATOM 785 O O . GLY A 1 106 ? -5.357 -8.723 1.764 1.00 97.62 106 GLY A O 1
ATOM 786 N N . ARG A 1 107 ? -7.139 -7.402 2.157 1.00 97.75 107 ARG A N 1
ATOM 787 C CA . ARG A 1 107 ? -7.042 -6.652 0.894 1.00 97.75 107 ARG A CA 1
ATOM 788 C C . ARG A 1 107 ? -5.773 -5.810 0.805 1.00 97.75 107 ARG A C 1
ATOM 790 O O . ARG A 1 107 ? -5.113 -5.827 -0.232 1.00 97.75 107 ARG A O 1
ATOM 797 N N . THR A 1 108 ? -5.380 -5.168 1.902 1.00 97.81 108 THR A N 1
ATOM 798 C CA . THR A 1 108 ? -4.135 -4.390 1.991 1.00 97.81 108 THR A CA 1
ATOM 799 C C . THR A 1 108 ? -2.914 -5.265 1.711 1.00 97.81 108 THR A C 1
ATOM 801 O O . THR A 1 108 ? -2.102 -4.933 0.849 1.00 97.81 108 THR A O 1
ATOM 804 N N . VAL A 1 109 ? -2.804 -6.421 2.378 1.00 97.88 109 VAL A N 1
ATOM 805 C CA . VAL A 1 109 ? -1.702 -7.372 2.152 1.00 97.88 109 VAL A CA 1
ATOM 806 C C . VAL A 1 109 ? -1.710 -7.874 0.709 1.00 97.88 109 VAL A C 1
ATOM 808 O O . VAL A 1 109 ? -0.669 -7.866 0.053 1.00 97.88 109 VAL A O 1
ATOM 811 N N . LYS A 1 110 ? -2.877 -8.284 0.194 1.00 98.00 110 LYS A N 1
ATOM 812 C CA . LYS A 1 110 ? -3.022 -8.766 -1.186 1.00 98.00 110 LYS A CA 1
ATOM 813 C C . LYS A 1 110 ? -2.521 -7.726 -2.191 1.00 98.00 110 LYS A C 1
ATOM 815 O O . LYS A 1 110 ? -1.705 -8.066 -3.045 1.00 98.00 110 LYS A O 1
ATOM 820 N N . ASN A 1 111 ? -2.979 -6.480 -2.089 1.00 98.12 111 ASN A N 1
ATOM 821 C CA . ASN A 1 111 ? -2.612 -5.437 -3.046 1.00 98.12 111 ASN A CA 1
ATOM 822 C C . ASN A 1 111 ? -1.137 -5.029 -2.929 1.00 98.12 111 ASN A C 1
ATOM 824 O O . ASN A 1 111 ? -0.504 -4.789 -3.953 1.00 98.12 111 ASN A O 1
ATOM 828 N N . TRP A 1 112 ? -0.533 -5.079 -1.737 1.00 97.50 112 TRP A N 1
ATOM 829 C CA . TRP A 1 112 ? 0.924 -4.950 -1.620 1.00 97.50 112 TRP A CA 1
ATOM 830 C C . TRP A 1 112 ? 1.683 -6.074 -2.323 1.00 97.50 112 TRP A C 1
ATOM 832 O O . TRP A 1 112 ? 2.664 -5.804 -3.013 1.00 97.50 112 TRP A O 1
ATOM 842 N N . MET A 1 113 ? 1.231 -7.324 -2.205 1.00 97.38 113 MET A N 1
ATOM 843 C CA . MET A 1 113 ? 1.860 -8.447 -2.912 1.00 97.38 113 MET A CA 1
ATOM 844 C C . MET A 1 113 ? 1.753 -8.298 -4.434 1.00 97.38 113 MET A C 1
ATOM 846 O O . MET A 1 113 ? 2.719 -8.576 -5.144 1.00 97.38 113 MET A O 1
ATOM 850 N N . VAL A 1 114 ? 0.614 -7.808 -4.929 1.00 97.56 114 VAL A N 1
ATOM 851 C CA . VAL A 1 114 ? 0.410 -7.496 -6.351 1.00 97.56 114 VAL A CA 1
ATOM 852 C C . VAL A 1 114 ? 1.354 -6.379 -6.811 1.00 97.56 114 VAL A C 1
ATOM 854 O O . VAL A 1 114 ? 2.054 -6.542 -7.808 1.00 97.56 114 VAL A O 1
ATOM 857 N N . LEU A 1 115 ? 1.469 -5.280 -6.061 1.00 97.69 115 LEU A N 1
ATOM 858 C CA . LEU A 1 115 ? 2.398 -4.191 -6.392 1.00 97.69 115 LEU A CA 1
ATOM 859 C C . LEU A 1 115 ? 3.864 -4.647 -6.379 1.00 97.69 115 LEU A C 1
ATOM 861 O O . LEU A 1 115 ? 4.632 -4.280 -7.267 1.00 97.69 115 LEU A O 1
ATOM 865 N N . LEU A 1 116 ? 4.254 -5.495 -5.423 1.00 97.06 116 LEU A N 1
ATOM 866 C CA . LEU A 1 116 ? 5.595 -6.085 -5.376 1.00 97.06 116 LEU A CA 1
ATOM 867 C C . LEU A 1 116 ? 5.862 -7.018 -6.566 1.00 97.06 116 LEU A C 1
ATOM 869 O O . LEU A 1 116 ? 6.979 -7.049 -7.086 1.00 97.06 116 LEU A O 1
ATOM 873 N N . MET A 1 117 ? 4.857 -7.767 -7.026 1.00 97.69 117 MET A N 1
ATOM 874 C CA . MET A 1 117 ? 4.957 -8.553 -8.257 1.00 97.69 117 MET A CA 1
ATOM 875 C C . MET A 1 117 ? 5.197 -7.639 -9.468 1.00 97.69 117 MET A C 1
ATOM 877 O O . MET A 1 117 ? 6.121 -7.894 -10.243 1.00 97.69 117 MET A O 1
ATOM 881 N N . HIS A 1 118 ? 4.439 -6.546 -9.596 1.00 97.56 118 HIS A N 1
ATOM 882 C CA . HIS A 1 118 ? 4.609 -5.565 -10.677 1.00 97.56 118 HIS A CA 1
ATOM 883 C C . HIS A 1 118 ? 5.971 -4.871 -10.637 1.00 97.56 118 HIS A C 1
ATOM 885 O O . HIS A 1 118 ? 6.606 -4.698 -11.676 1.00 97.56 118 HIS A O 1
ATOM 891 N N . ALA A 1 119 ? 6.491 -4.571 -9.446 1.00 97.50 119 ALA A N 1
ATOM 892 C CA . ALA A 1 119 ? 7.854 -4.074 -9.272 1.00 97.50 119 ALA A CA 1
ATOM 893 C C . ALA A 1 119 ? 8.911 -5.057 -9.810 1.00 97.50 119 ALA A C 1
ATOM 895 O O . ALA A 1 119 ? 9.891 -4.643 -10.432 1.00 97.50 119 ALA A O 1
ATOM 896 N N . ARG A 1 120 ? 8.702 -6.370 -9.641 1.00 97.12 120 ARG A N 1
ATOM 897 C CA . ARG A 1 120 ? 9.583 -7.392 -10.233 1.00 97.12 120 ARG A CA 1
ATOM 898 C C . ARG A 1 120 ? 9.435 -7.500 -11.748 1.00 97.12 120 ARG A C 1
ATOM 900 O O . ARG A 1 120 ? 10.435 -7.708 -12.429 1.00 97.12 120 ARG A O 1
ATOM 907 N N . MET A 1 121 ? 8.230 -7.330 -12.291 1.00 96.94 121 MET A N 1
ATOM 908 C CA . MET A 1 121 ? 8.023 -7.273 -13.746 1.00 96.94 121 MET A CA 1
ATOM 909 C C . MET A 1 121 ? 8.704 -6.048 -14.372 1.00 96.94 121 MET A C 1
ATOM 911 O O . MET A 1 121 ? 9.307 -6.143 -15.445 1.00 96.94 121 MET A O 1
ATOM 915 N N . LEU A 1 122 ? 8.662 -4.904 -13.686 1.00 96.62 122 LEU A N 1
ATOM 916 C CA . LEU A 1 122 ? 9.428 -3.721 -14.065 1.00 96.62 122 LEU A CA 1
ATOM 917 C C . LEU A 1 122 ? 10.932 -4.015 -14.026 1.00 96.62 122 LEU A C 1
ATOM 919 O O . LEU A 1 122 ? 11.626 -3.713 -14.992 1.00 96.62 122 LEU A O 1
ATOM 923 N N . GLN A 1 123 ? 11.428 -4.659 -12.963 1.00 96.25 123 GLN A N 1
ATOM 924 C CA . GLN A 1 123 ? 12.838 -5.044 -12.861 1.00 96.25 123 GLN A CA 1
ATOM 925 C C . GLN A 1 123 ? 13.275 -5.929 -14.034 1.00 96.25 123 GLN A C 1
ATOM 927 O O . GLN A 1 123 ? 14.298 -5.639 -14.647 1.00 96.25 123 GLN A O 1
ATOM 932 N N . ALA A 1 124 ? 12.473 -6.931 -14.404 1.00 95.50 124 ALA A N 1
ATOM 933 C CA . ALA A 1 124 ? 12.742 -7.764 -15.575 1.00 95.50 124 ALA A CA 1
ATOM 934 C C . ALA A 1 124 ? 12.828 -6.930 -16.866 1.00 95.50 124 ALA A C 1
ATOM 936 O O . ALA A 1 124 ? 13.712 -7.144 -17.682 1.00 95.50 124 ALA A O 1
ATOM 937 N N . SER A 1 125 ? 11.967 -5.919 -17.016 1.00 95.12 125 SER A N 1
ATOM 938 C CA . SER A 1 125 ? 12.006 -4.997 -18.164 1.00 95.12 125 SER A CA 1
ATOM 939 C C . SER A 1 125 ? 13.278 -4.155 -18.196 1.00 95.12 125 SER A C 1
ATOM 941 O O . SER A 1 125 ? 13.849 -3.931 -19.259 1.00 95.12 125 SER A O 1
ATOM 943 N N . VAL A 1 126 ? 13.748 -3.704 -17.033 1.00 93.75 126 VAL A N 1
ATOM 944 C CA . VAL A 1 126 ? 15.026 -2.996 -16.911 1.00 93.75 126 VAL A CA 1
ATOM 945 C C . VAL A 1 126 ? 16.192 -3.915 -17.271 1.00 93.75 126 VAL A C 1
ATOM 947 O O . VAL A 1 126 ? 17.109 -3.480 -17.964 1.00 93.75 126 VAL A O 1
ATOM 950 N N . ASP A 1 127 ? 16.157 -5.172 -16.834 1.00 94.31 127 ASP A N 1
ATOM 951 C CA . ASP A 1 127 ? 17.207 -6.147 -17.130 1.00 94.31 127 ASP A CA 1
ATOM 952 C C . ASP A 1 127 ? 17.250 -6.497 -18.628 1.00 94.31 127 ASP A C 1
ATOM 954 O O . ASP A 1 127 ? 18.339 -6.508 -19.204 1.00 94.31 127 ASP A O 1
ATOM 958 N N . ASP A 1 128 ? 16.089 -6.635 -19.283 1.00 93.12 128 ASP A N 1
ATOM 959 C CA . ASP A 1 128 ? 15.975 -6.805 -20.741 1.00 93.12 128 ASP A CA 1
ATOM 960 C C . ASP A 1 128 ? 16.624 -5.616 -21.489 1.00 93.12 128 ASP A C 1
ATOM 962 O O . ASP A 1 128 ? 17.420 -5.805 -22.411 1.00 93.12 128 ASP A O 1
ATOM 966 N N . ILE A 1 129 ? 16.368 -4.372 -21.052 1.00 91.81 129 ILE A N 1
ATOM 967 C CA . ILE A 1 129 ? 17.001 -3.168 -21.631 1.00 91.81 129 ILE A CA 1
ATOM 968 C C . ILE A 1 129 ? 18.520 -3.206 -21.449 1.00 91.81 129 ILE A C 1
ATOM 970 O O . ILE A 1 129 ? 19.264 -2.873 -22.372 1.00 91.81 129 ILE A O 1
ATOM 974 N N . VAL A 1 130 ? 18.996 -3.595 -20.263 1.00 91.12 130 VAL A N 1
ATOM 975 C CA . VAL A 1 130 ? 20.433 -3.679 -19.961 1.00 91.12 130 VAL A CA 1
ATOM 976 C C . VAL A 1 130 ? 21.126 -4.749 -20.805 1.00 91.12 130 VAL A C 1
ATOM 978 O O . VAL A 1 130 ? 22.276 -4.545 -21.194 1.00 91.12 130 VAL A O 1
ATOM 981 N N . ALA A 1 131 ? 20.436 -5.846 -21.116 1.00 91.88 131 ALA A N 1
ATOM 982 C CA . ALA A 1 131 ? 20.922 -6.902 -22.001 1.00 91.88 131 ALA A CA 1
ATOM 983 C C . ALA A 1 131 ? 20.896 -6.515 -23.494 1.00 91.88 131 ALA A C 1
ATOM 985 O O . ALA A 1 131 ? 21.468 -7.225 -24.317 1.00 91.88 131 ALA A O 1
ATOM 986 N N . GLY A 1 132 ? 20.270 -5.387 -23.852 1.00 90.56 132 GLY A N 1
ATOM 987 C CA . GLY A 1 132 ? 20.051 -4.998 -25.248 1.00 90.56 132 GLY A CA 1
ATOM 988 C C . GLY A 1 132 ? 18.904 -5.761 -25.920 1.00 90.56 132 GLY A C 1
ATOM 989 O O . GLY A 1 132 ? 18.787 -5.732 -27.140 1.00 90.56 132 GLY A O 1
ATOM 990 N N . GLU A 1 133 ? 18.051 -6.415 -25.131 1.00 92.88 133 GLU A N 1
ATOM 991 C CA . GLU A 1 133 ? 16.902 -7.220 -25.566 1.00 92.88 133 GLU A CA 1
ATOM 992 C C . GLU A 1 133 ? 15.574 -6.461 -25.392 1.00 92.88 133 GLU A C 1
ATOM 994 O O . GLU A 1 133 ? 14.521 -7.061 -25.170 1.00 92.88 133 GLU A O 1
ATOM 999 N N . TRP A 1 134 ? 15.616 -5.124 -25.453 1.00 93.50 134 TRP A N 1
ATOM 1000 C CA . TRP A 1 134 ? 14.422 -4.298 -25.287 1.00 93.50 134 TRP A CA 1
ATOM 1001 C C . TRP A 1 134 ? 13.362 -4.619 -26.347 1.00 93.50 134 TRP A C 1
ATOM 1003 O O . TRP A 1 134 ? 13.652 -4.686 -27.541 1.00 93.50 134 TRP A O 1
ATOM 1013 N N . ASP A 1 135 ? 12.124 -4.762 -25.880 1.00 93.88 135 ASP A N 1
ATOM 1014 C CA . ASP A 1 135 ? 10.957 -5.123 -26.677 1.00 93.88 135 ASP A CA 1
ATOM 1015 C C . ASP A 1 135 ? 9.721 -4.392 -26.122 1.00 93.88 135 ASP A C 1
ATOM 1017 O O . ASP A 1 135 ? 9.284 -4.665 -24.998 1.00 93.88 135 ASP A O 1
ATOM 1021 N N . ASP A 1 136 ? 9.169 -3.447 -26.895 1.00 93.25 136 ASP A N 1
ATOM 1022 C CA . ASP A 1 136 ? 7.999 -2.652 -26.485 1.00 93.25 136 ASP A CA 1
ATOM 1023 C C . ASP A 1 136 ? 6.786 -3.533 -26.170 1.00 93.25 136 ASP A C 1
ATOM 1025 O O . ASP A 1 136 ? 6.071 -3.257 -25.207 1.00 93.25 136 ASP A O 1
ATOM 1029 N N . GLU A 1 137 ? 6.569 -4.621 -26.915 1.00 94.94 137 GLU A N 1
ATOM 1030 C CA . GLU A 1 137 ? 5.403 -5.485 -26.720 1.00 94.94 137 GLU A CA 1
ATOM 1031 C C . GLU A 1 137 ? 5.468 -6.191 -25.360 1.00 94.94 137 GLU A C 1
ATOM 1033 O O . GLU A 1 137 ? 4.482 -6.215 -24.617 1.00 94.94 137 GLU A O 1
ATOM 1038 N N . LYS A 1 138 ? 6.655 -6.679 -24.971 1.00 94.75 138 LYS A N 1
ATOM 1039 C CA . LYS A 1 138 ? 6.871 -7.288 -23.648 1.00 94.75 138 LYS A CA 1
ATOM 1040 C C . LYS A 1 138 ? 6.675 -6.286 -22.516 1.00 94.75 138 LYS A C 1
ATOM 1042 O O . LYS A 1 138 ? 6.013 -6.608 -21.526 1.00 94.75 138 LYS A O 1
ATOM 1047 N N . VAL A 1 139 ? 7.245 -5.084 -22.635 1.00 94.06 139 VAL A N 1
ATOM 1048 C CA . VAL A 1 139 ? 7.112 -4.050 -21.593 1.00 94.06 139 VAL A CA 1
ATOM 1049 C C . VAL A 1 139 ? 5.658 -3.591 -21.480 1.00 94.06 139 VAL A C 1
ATOM 1051 O O . VAL A 1 139 ? 5.143 -3.453 -20.369 1.00 94.06 139 VAL A O 1
ATOM 1054 N N . ARG A 1 140 ? 4.970 -3.418 -22.613 1.00 94.25 140 ARG A N 1
ATOM 1055 C CA . ARG A 1 140 ? 3.553 -3.057 -22.660 1.00 94.25 140 ARG A CA 1
ATOM 1056 C C . ARG A 1 140 ? 2.672 -4.134 -22.039 1.00 94.25 140 ARG A C 1
ATOM 1058 O O . ARG A 1 140 ? 1.872 -3.801 -21.178 1.00 94.25 140 ARG A O 1
ATOM 1065 N N . SER A 1 141 ? 2.876 -5.406 -22.380 1.00 95.50 141 SER A N 1
ATOM 1066 C CA . SER A 1 141 ? 2.118 -6.514 -21.788 1.00 95.50 141 SER A CA 1
ATOM 1067 C C . SER A 1 141 ? 2.256 -6.555 -20.260 1.00 95.50 141 SER A C 1
ATOM 1069 O O . SER A 1 141 ? 1.266 -6.729 -19.552 1.00 95.50 141 SER A O 1
ATOM 1071 N N . ARG A 1 142 ? 3.465 -6.322 -19.729 1.00 95.69 142 ARG A N 1
ATOM 1072 C CA . ARG A 1 142 ? 3.699 -6.218 -18.276 1.00 95.69 142 ARG A CA 1
ATOM 1073 C C . ARG A 1 142 ? 2.969 -5.016 -17.660 1.00 95.69 142 ARG A C 1
ATOM 1075 O O . ARG A 1 142 ? 2.387 -5.149 -16.588 1.00 95.69 142 ARG A O 1
ATOM 1082 N N . ALA A 1 143 ? 2.966 -3.867 -18.338 1.00 94.81 143 ALA A N 1
ATOM 1083 C CA . ALA A 1 143 ? 2.227 -2.682 -17.900 1.00 94.81 143 ALA A CA 1
ATOM 1084 C C . ALA A 1 143 ? 0.698 -2.880 -17.959 1.00 94.81 143 ALA A C 1
ATOM 1086 O O . ALA A 1 143 ? -0.013 -2.399 -17.079 1.00 94.81 143 ALA A O 1
ATOM 1087 N N . ASP A 1 144 ? 0.189 -3.624 -18.943 1.00 94.94 144 ASP A N 1
ATOM 1088 C CA . ASP A 1 144 ? -1.238 -3.932 -19.072 1.00 94.94 144 ASP A CA 1
ATOM 1089 C C . ASP A 1 144 ? -1.734 -4.779 -17.888 1.00 94.94 144 ASP A C 1
ATOM 1091 O O . ASP A 1 144 ? -2.816 -4.518 -17.363 1.00 94.94 144 ASP A O 1
ATOM 1095 N N . PHE A 1 145 ? -0.925 -5.724 -17.386 1.00 95.56 145 PHE A N 1
ATOM 1096 C CA . PHE A 1 145 ? -1.252 -6.444 -16.148 1.00 95.56 145 PHE A CA 1
ATOM 1097 C C . PHE A 1 145 ? -1.353 -5.505 -14.942 1.00 95.56 145 PHE A C 1
ATOM 1099 O O . PHE A 1 145 ? -2.294 -5.627 -14.162 1.00 95.56 145 PHE A O 1
ATOM 1106 N N . LEU A 1 146 ? -0.435 -4.540 -14.804 1.00 96.06 146 LEU A N 1
ATOM 1107 C CA . LEU A 1 146 ? -0.539 -3.521 -13.754 1.00 96.06 146 LEU A CA 1
ATOM 1108 C C . LEU A 1 146 ? -1.841 -2.730 -13.899 1.00 96.06 146 LEU A C 1
ATOM 1110 O O . LEU A 1 146 ? -2.562 -2.572 -12.917 1.00 96.06 146 LEU A O 1
ATOM 1114 N N . LYS A 1 147 ? -2.182 -2.301 -15.121 1.00 95.81 147 LYS A N 1
ATOM 1115 C CA . LYS A 1 147 ? -3.416 -1.560 -15.421 1.00 95.81 147 LYS A CA 1
ATOM 1116 C C . LYS A 1 147 ? -4.679 -2.318 -15.000 1.00 95.81 147 LYS A C 1
ATOM 1118 O O . LYS A 1 147 ? -5.598 -1.698 -14.474 1.00 95.81 147 LYS A O 1
ATOM 1123 N N . MET A 1 148 ? -4.714 -3.640 -15.176 1.00 96.00 148 MET A N 1
ATOM 1124 C CA . MET A 1 148 ? -5.841 -4.480 -14.743 1.00 96.00 148 MET A CA 1
ATOM 1125 C C . MET A 1 148 ? -6.036 -4.498 -13.219 1.00 96.00 148 MET A C 1
ATOM 1127 O O . MET A 1 148 ? -7.168 -4.625 -12.755 1.00 96.00 148 MET A O 1
ATOM 1131 N N . ASP A 1 149 ? -4.958 -4.347 -12.448 1.00 97.00 149 ASP A N 1
ATOM 1132 C CA . ASP A 1 149 ? -4.993 -4.375 -10.983 1.00 97.00 149 ASP A CA 1
ATOM 1133 C C . ASP A 1 149 ? -5.203 -2.987 -10.346 1.00 97.00 149 ASP A C 1
ATOM 1135 O O . ASP A 1 149 ? -5.564 -2.904 -9.166 1.00 97.00 149 ASP A O 1
ATOM 1139 N N . LEU A 1 150 ? -5.026 -1.895 -11.108 1.00 96.81 150 LEU A N 1
ATOM 1140 C CA . LEU A 1 150 ? -5.173 -0.517 -10.616 1.00 96.81 150 LEU A CA 1
ATOM 1141 C C . LEU A 1 150 ? -6.511 -0.247 -9.910 1.00 96.81 150 LEU A C 1
ATOM 1143 O O . LEU A 1 150 ? -6.460 0.373 -8.847 1.00 96.81 150 LEU A O 1
ATOM 1147 N N . PRO A 1 151 ? -7.681 -0.721 -10.394 1.00 96.75 151 PRO A N 1
ATOM 1148 C CA . PRO A 1 151 ? -8.946 -0.487 -9.697 1.00 96.75 151 PRO A CA 1
ATOM 1149 C C . PRO A 1 151 ? -8.962 -1.085 -8.284 1.00 96.75 151 PRO A C 1
ATOM 1151 O O . PRO A 1 151 ? -9.310 -0.400 -7.330 1.00 96.75 151 PRO A O 1
ATOM 1154 N N . SER A 1 152 ? -8.486 -2.327 -8.124 1.00 97.25 152 SER A N 1
ATOM 1155 C CA . SER A 1 152 ? -8.404 -2.998 -6.814 1.00 97.25 152 SER A CA 1
ATOM 1156 C C . SER A 1 152 ? -7.486 -2.247 -5.844 1.00 97.25 152 SER A C 1
ATOM 1158 O O . SER A 1 152 ? -7.772 -2.153 -4.645 1.00 97.25 152 SER A O 1
ATOM 1160 N N . VAL A 1 153 ? -6.377 -1.706 -6.358 1.00 97.75 153 VAL A N 1
ATOM 1161 C CA . VAL A 1 153 ? -5.443 -0.900 -5.565 1.00 97.75 153 VAL A CA 1
ATOM 1162 C C . VAL A 1 153 ? -6.075 0.443 -5.192 1.00 97.75 153 VAL A C 1
ATOM 1164 O O . VAL A 1 153 ? -6.023 0.819 -4.024 1.00 97.75 153 VAL A O 1
ATOM 1167 N N . ALA A 1 154 ? -6.715 1.137 -6.137 1.00 97.62 154 ALA A N 1
ATOM 1168 C CA . ALA A 1 154 ? -7.382 2.419 -5.902 1.00 97.62 154 ALA A CA 1
ATOM 1169 C C . ALA A 1 154 ? -8.485 2.307 -4.842 1.00 97.62 154 ALA A C 1
ATOM 1171 O O . ALA A 1 154 ? -8.518 3.118 -3.918 1.00 97.62 154 ALA A O 1
ATOM 1172 N N . ASP A 1 155 ? -9.321 1.271 -4.926 1.00 97.75 155 ASP A N 1
ATOM 1173 C CA . ASP A 1 155 ? -10.397 1.022 -3.962 1.00 97.75 155 ASP A CA 1
ATOM 1174 C C . ASP A 1 155 ? -9.825 0.740 -2.559 1.00 97.75 155 ASP A C 1
ATOM 1176 O O . ASP A 1 155 ? -10.342 1.209 -1.548 1.00 97.75 155 ASP A O 1
ATOM 1180 N N . THR A 1 156 ? -8.688 0.042 -2.473 1.00 98.12 156 THR A N 1
ATOM 1181 C CA . THR A 1 156 ? -8.012 -0.184 -1.182 1.00 98.12 156 THR A CA 1
ATOM 1182 C C . THR A 1 156 ? -7.402 1.097 -0.621 1.00 98.12 156 THR A C 1
ATOM 1184 O O . THR A 1 156 ? -7.484 1.339 0.581 1.00 98.12 156 THR A O 1
ATOM 1187 N N . VAL A 1 157 ? -6.812 1.946 -1.467 1.00 98.06 157 VAL A N 1
ATOM 1188 C CA . VAL A 1 157 ? -6.303 3.259 -1.042 1.00 98.06 157 VAL A CA 1
ATOM 1189 C C . VAL A 1 157 ? -7.448 4.158 -0.572 1.00 98.06 157 VAL A C 1
ATOM 1191 O O . VAL A 1 157 ? -7.289 4.850 0.435 1.00 98.06 157 VAL A O 1
ATOM 1194 N N . GLU A 1 158 ? -8.602 4.125 -1.239 1.00 98.00 158 GLU A N 1
ATOM 1195 C CA . GLU A 1 158 ? -9.796 4.856 -0.810 1.00 98.00 158 GLU A CA 1
ATOM 1196 C C . GLU A 1 158 ? -10.239 4.424 0.585 1.00 98.00 158 GLU A C 1
ATOM 1198 O O . GLU A 1 158 ? -10.434 5.270 1.452 1.00 98.00 158 GLU A O 1
ATOM 1203 N N . GLU A 1 159 ? -10.329 3.124 0.847 1.00 97.25 159 GLU A N 1
ATOM 1204 C CA . GLU A 1 159 ? -10.741 2.638 2.164 1.00 97.25 159 GLU A CA 1
ATOM 1205 C C . GLU A 1 159 ? -9.730 2.952 3.271 1.00 97.25 159 GLU A C 1
ATOM 1207 O O . GLU A 1 159 ? -10.113 3.209 4.413 1.00 97.25 159 GLU A O 1
ATOM 1212 N N . LEU A 1 160 ? -8.438 2.969 2.939 1.00 97.38 160 LEU A N 1
ATOM 1213 C CA . LEU A 1 160 ? -7.369 3.294 3.880 1.00 97.38 160 LEU A CA 1
ATOM 1214 C C . LEU A 1 160 ? -7.277 4.796 4.189 1.00 97.38 160 LEU A C 1
ATOM 1216 O O . LEU A 1 160 ? -6.953 5.178 5.314 1.00 97.38 160 LEU A O 1
ATOM 1220 N N . THR A 1 161 ? -7.521 5.654 3.197 1.00 97.31 161 THR A N 1
ATOM 1221 C CA . THR A 1 161 ? -7.231 7.099 3.287 1.00 97.31 161 THR A CA 1
ATOM 1222 C C . THR A 1 161 ? -8.469 7.992 3.251 1.00 97.31 161 THR A C 1
ATOM 1224 O O . THR A 1 161 ? -8.377 9.178 3.567 1.00 97.31 161 THR A O 1
ATOM 1227 N N . GLY A 1 162 ? -9.617 7.449 2.853 1.00 96.50 162 GLY A N 1
ATOM 1228 C CA . GLY A 1 162 ? -10.837 8.190 2.546 1.00 96.50 162 GLY A CA 1
ATOM 1229 C C . GLY A 1 162 ? -10.821 8.910 1.193 1.00 96.50 162 GLY A C 1
ATOM 1230 O O . GLY A 1 162 ? -11.781 9.612 0.892 1.00 96.50 162 GLY A O 1
ATOM 1231 N N . ASN A 1 163 ? -9.756 8.777 0.392 1.00 95.12 163 ASN A N 1
ATOM 1232 C CA . ASN A 1 163 ? -9.623 9.442 -0.904 1.00 95.12 163 ASN A CA 1
ATOM 1233 C C . ASN A 1 163 ? -9.238 8.433 -1.986 1.00 95.12 163 ASN A C 1
ATOM 1235 O O . ASN A 1 163 ? -8.141 7.875 -1.954 1.00 95.12 163 ASN A O 1
ATOM 1239 N N . ARG A 1 164 ? -10.118 8.234 -2.971 1.00 95.56 164 ARG A N 1
ATOM 1240 C CA . ARG A 1 164 ? -9.823 7.382 -4.124 1.00 95.56 164 ARG A CA 1
ATOM 1241 C C . ARG A 1 164 ? -8.860 8.093 -5.075 1.00 95.56 164 ARG A C 1
ATOM 1243 O O . ARG A 1 164 ? -9.218 9.146 -5.608 1.00 95.56 164 ARG A O 1
ATOM 1250 N N . PRO A 1 165 ? -7.651 7.563 -5.302 1.00 93.25 165 PRO A N 1
ATOM 1251 C CA . PRO A 1 165 ? -6.766 8.110 -6.311 1.00 93.25 165 PRO A CA 1
ATOM 1252 C C . PRO A 1 165 ? -7.280 7.738 -7.704 1.00 93.25 165 PRO A C 1
ATOM 1254 O O . PRO A 1 165 ? -7.792 6.640 -7.921 1.00 93.25 165 PRO A O 1
ATOM 1257 N N . ASP A 1 166 ? -7.120 8.648 -8.657 1.00 92.12 166 ASP A N 1
ATOM 1258 C CA . ASP A 1 166 ? -7.405 8.366 -10.058 1.00 92.12 166 ASP A CA 1
ATOM 1259 C C . ASP A 1 166 ? -6.136 7.816 -10.723 1.00 92.12 166 ASP A C 1
ATOM 1261 O O . ASP A 1 166 ? -5.135 8.517 -10.899 1.00 92.12 166 ASP A O 1
ATOM 1265 N N . PHE A 1 167 ? -6.157 6.515 -11.006 1.00 90.69 167 PHE A N 1
ATOM 1266 C CA . PHE A 1 167 ? -5.057 5.800 -11.648 1.00 90.69 167 PHE A CA 1
ATOM 1267 C C . PHE A 1 1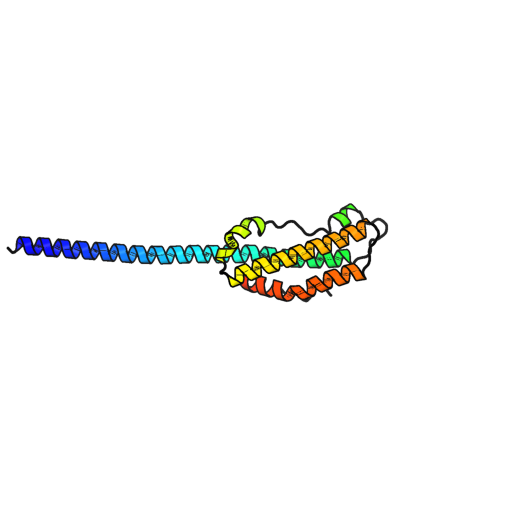67 ? -5.320 5.499 -13.124 1.00 90.69 167 PHE A C 1
ATOM 1269 O O . PHE A 1 167 ? -4.394 5.091 -13.827 1.00 90.69 167 PHE A O 1
ATOM 1276 N N . ASP A 1 168 ? -6.540 5.725 -13.616 1.00 80.69 168 ASP A N 1
ATOM 1277 C CA . ASP A 1 168 ? -6.990 5.236 -14.924 1.00 80.69 168 ASP A CA 1
ATOM 1278 C C . ASP A 1 168 ? -6.213 5.883 -16.082 1.00 80.69 168 ASP A C 1
ATOM 1280 O O . ASP A 1 168 ? -6.046 5.289 -17.149 1.00 80.69 168 ASP A O 1
ATOM 1284 N N . TYR A 1 169 ? -5.676 7.083 -15.856 1.00 82.50 169 TYR A N 1
ATOM 1285 C CA . TYR A 1 169 ? -4.875 7.827 -16.827 1.00 82.50 169 TYR A CA 1
ATOM 1286 C C . TYR A 1 169 ? -3.361 7.583 -16.725 1.00 82.50 169 TYR A C 1
ATOM 1288 O O . TYR A 1 169 ? -2.602 8.128 -17.530 1.00 82.50 169 TYR A O 1
ATOM 1296 N N . LEU A 1 170 ? -2.884 6.821 -15.735 1.00 84.88 170 LEU A N 1
ATOM 1297 C CA . LEU A 1 170 ? -1.443 6.664 -15.502 1.00 84.88 170 LEU A CA 1
ATOM 1298 C C . LEU A 1 170 ? -0.760 5.759 -16.532 1.00 84.88 170 LEU A C 1
ATOM 1300 O O . LEU A 1 170 ? 0.438 5.917 -16.776 1.00 84.88 170 LEU A O 1
ATOM 1304 N N . LEU A 1 171 ? -1.512 4.832 -17.128 1.00 83.19 171 LEU A N 1
ATOM 1305 C CA . LEU A 1 171 ? -1.050 3.928 -18.1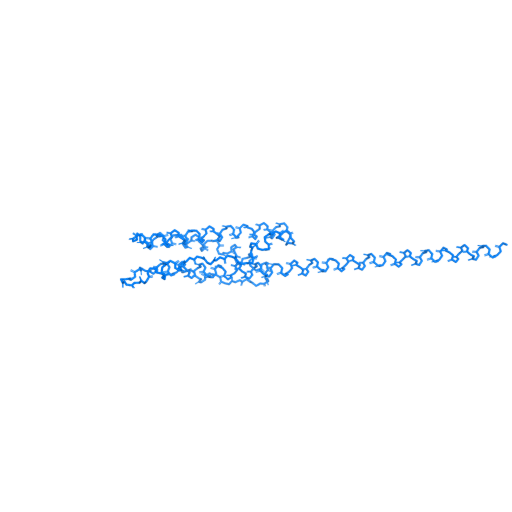78 1.00 83.19 171 LEU A CA 1
ATOM 1306 C C . LEU A 1 171 ? -2.016 4.004 -19.378 1.00 83.19 171 LEU A C 1
ATOM 1308 O O . LEU A 1 171 ? -3.175 3.602 -19.238 1.00 83.19 171 LEU A O 1
ATOM 1312 N N . PRO A 1 172 ? -1.576 4.509 -20.546 1.00 73.44 172 PRO A N 1
ATOM 1313 C CA . PRO A 1 172 ? -2.388 4.578 -21.757 1.00 73.44 172 PRO A CA 1
ATOM 1314 C C . PRO A 1 172 ? -2.639 3.190 -22.353 1.00 73.44 172 PRO A C 1
ATOM 1316 O O . PRO A 1 172 ? -1.660 2.428 -22.527 1.00 73.44 172 PRO A O 1
#

Radius of gyration: 28.09 Å; chains: 1; bounding box: 54×18×98 Å

Foldseek 3Di:
DVVVVVVVVVVVVVVVVVVVVVVVVVVVVVVVVVVVLVVVLLVLLQQLLVQLVVLLLLLLVLLVVLLPQDDVPPDLVVLVVSARDDDDNCVVCLVVLCSNPDPLSVLSVVSVVVSVVLSVLSVVSSVCVVVVNHDNVSSLVSSVSSLVCLVSSQVSSCSSNVDRDDCNPSHD

Sequence (172 aa):
MAEWVGALLGSLIGLIAILLGALYNAKLTRKRDDKIMNDEAKSIAAAIGAEMGVYTVMLCRLFMQARVPPEPGRSMALVRAMRAPDLMVWPELAGKVGVLGADLAGRTVKNWMVLLMHARMLQASVDDIVAGEWDDEKVRSRADFLKMDLPSVADTVEELTGNRPDFDYLLP

Secondary structure (DSSP, 8-state):
-HHHHHHHHHHHHHHHHHHHHHHHHHHHHHHHHHHHHHHHHHHHHHHHHHHHHHHHHHHHHHHHHHTS---TT--HHHHHT-SPPPPSSHHHHGGGGGGG-HHHHHHHHHHHHHHHHHHHHHHHHHHHHHHT---HHHHHHHHHHHHHHHHHHHHHHHHHHS-----TTS--

pLDDT: mean 93.07, std 6.47, range [56.38, 98.12]